Protein AF-A0A356ZAA7-F1 (afdb_monomer_lite)

Structure (mmCIF, N/CA/C/O backbone):
data_AF-A0A356ZAA7-F1
#
_entry.id   AF-A0A356ZAA7-F1
#
loop_
_atom_site.group_PDB
_atom_site.id
_atom_site.type_symbol
_atom_site.label_atom_id
_atom_site.label_alt_id
_atom_site.label_comp_id
_atom_site.label_asym_id
_atom_site.label_entity_id
_atom_site.label_seq_id
_atom_site.pdbx_PDB_ins_code
_atom_site.Cartn_x
_atom_site.Cartn_y
_atom_site.Cartn_z
_atom_site.occupancy
_atom_site.B_iso_or_equiv
_atom_site.auth_seq_id
_atom_site.auth_comp_id
_atom_site.auth_asym_id
_atom_site.auth_atom_id
_atom_site.pdbx_PDB_model_num
ATOM 1 N N . MET A 1 1 ? -6.950 16.863 3.615 1.00 56.06 1 MET A N 1
ATOM 2 C CA . MET A 1 1 ? -6.610 15.890 4.676 1.00 56.06 1 MET A CA 1
ATOM 3 C C . MET A 1 1 ? -6.304 16.684 5.927 1.00 56.06 1 MET A C 1
ATOM 5 O O . MET A 1 1 ? -5.538 17.632 5.825 1.00 56.06 1 MET A O 1
ATOM 9 N N . ASN A 1 2 ? -6.941 16.369 7.054 1.00 81.38 2 ASN A N 1
ATOM 10 C CA . ASN A 1 2 ? -6.591 17.005 8.323 1.00 81.38 2 ASN A CA 1
ATOM 11 C C . ASN A 1 2 ? -5.404 16.244 8.924 1.00 81.38 2 ASN A C 1
ATOM 13 O O . ASN A 1 2 ? -5.435 15.012 8.942 1.00 81.38 2 ASN A O 1
ATOM 17 N N . PHE A 1 3 ? -4.367 16.945 9.381 1.00 89.88 3 PHE A N 1
ATOM 18 C CA . PHE A 1 3 ? -3.288 16.300 10.127 1.00 89.88 3 PHE A CA 1
ATOM 19 C C . PHE A 1 3 ? -3.829 15.904 11.500 1.00 89.88 3 PHE A C 1
ATOM 21 O O . PHE A 1 3 ? -4.296 16.754 12.252 1.00 89.88 3 PHE A O 1
ATOM 28 N N . GLN A 1 4 ? -3.821 14.606 11.783 1.00 93.25 4 GLN A N 1
ATOM 29 C CA . GLN A 1 4 ? -4.321 14.047 13.033 1.00 93.25 4 GLN A CA 1
ATOM 30 C C . GLN A 1 4 ? -3.178 13.922 14.041 1.00 93.25 4 GLN A C 1
ATOM 32 O O . GLN A 1 4 ? -2.054 13.564 13.681 1.00 93.25 4 GLN A O 1
ATOM 37 N N . SER A 1 5 ? -3.470 14.183 15.311 1.00 96.62 5 SER A N 1
ATOM 38 C CA . SER A 1 5 ? -2.586 13.815 16.413 1.00 96.62 5 SER A CA 1
ATOM 39 C C . SER A 1 5 ? -2.435 12.287 16.501 1.00 96.62 5 SER A C 1
ATOM 41 O O . SER A 1 5 ? -3.305 11.546 16.033 1.00 96.62 5 SER A O 1
ATOM 43 N N . PRO A 1 6 ? -1.372 11.769 17.145 1.00 96.50 6 PRO A N 1
ATOM 44 C CA . PRO A 1 6 ? -1.195 10.325 17.316 1.00 96.50 6 PRO A CA 1
ATOM 45 C C . PRO A 1 6 ? -2.399 9.619 17.961 1.00 96.50 6 PRO A C 1
ATOM 47 O O . PRO A 1 6 ? -2.742 8.503 17.572 1.00 96.50 6 PRO A O 1
ATOM 50 N N . ALA A 1 7 ? -3.074 10.278 18.910 1.00 97.31 7 ALA A N 1
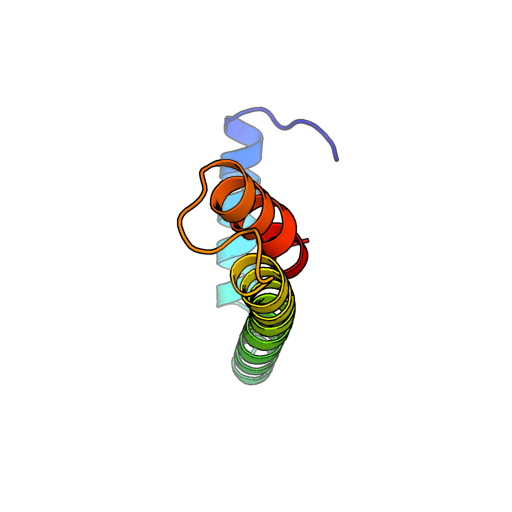ATOM 51 C CA . ALA A 1 7 ? -4.271 9.742 19.554 1.00 97.31 7 ALA A CA 1
ATOM 52 C C . ALA A 1 7 ? -5.453 9.635 18.576 1.00 97.31 7 ALA A C 1
ATOM 54 O O . ALA A 1 7 ? -6.145 8.618 18.546 1.00 97.31 7 ALA A O 1
ATOM 55 N N . GLU A 1 8 ? -5.659 10.650 17.736 1.00 96.50 8 GLU A N 1
ATOM 56 C CA . GLU A 1 8 ? -6.709 10.639 16.712 1.00 96.50 8 GLU A CA 1
ATOM 57 C C . GLU A 1 8 ? -6.447 9.574 15.639 1.00 96.50 8 GLU A C 1
ATOM 59 O O . GLU A 1 8 ? -7.379 8.865 15.257 1.00 96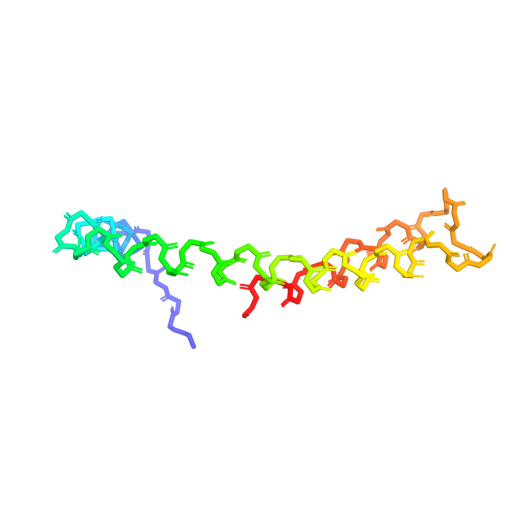.50 8 GLU A O 1
ATOM 64 N N . ILE A 1 9 ? -5.185 9.383 15.225 1.00 96.00 9 ILE A N 1
ATOM 65 C CA . ILE A 1 9 ? -4.800 8.318 14.283 1.00 96.00 9 ILE A CA 1
ATOM 66 C C . ILE A 1 9 ? -5.140 6.944 14.864 1.00 96.00 9 ILE A C 1
ATOM 68 O O . ILE A 1 9 ? -5.734 6.116 14.172 1.00 96.00 9 ILE A O 1
ATOM 72 N N . ALA A 1 10 ? -4.799 6.695 16.132 1.00 97.12 10 ALA A N 1
ATOM 73 C CA . ALA A 1 10 ? -5.096 5.421 16.784 1.00 97.12 10 ALA A CA 1
ATOM 74 C C . ALA A 1 10 ? -6.605 5.125 16.779 1.00 97.12 10 ALA A C 1
ATOM 76 O O . ALA A 1 10 ? -7.027 4.028 16.406 1.00 97.12 10 ALA A O 1
ATOM 77 N N . VAL A 1 11 ? -7.428 6.125 17.110 1.00 97.25 11 VAL A N 1
ATOM 78 C CA . VAL A 1 11 ? -8.892 6.009 17.062 1.00 97.25 11 VAL A CA 1
ATOM 79 C C . VAL A 1 11 ? -9.381 5.747 15.633 1.00 97.25 11 VAL A C 1
ATOM 81 O O . VAL A 1 11 ? -10.203 4.852 15.420 1.00 97.25 11 VAL A O 1
ATOM 84 N N . ALA A 1 12 ? -8.861 6.472 14.640 1.00 96.44 12 ALA A N 1
ATOM 85 C CA . ALA A 1 12 ? -9.243 6.306 13.240 1.00 96.44 12 ALA A CA 1
ATOM 86 C C . ALA A 1 12 ? -8.915 4.899 12.708 1.00 96.44 12 ALA A C 1
ATOM 88 O O . ALA A 1 12 ? -9.760 4.270 12.067 1.00 96.44 12 ALA A O 1
ATOM 89 N N . VAL A 1 13 ? -7.724 4.374 13.013 1.00 96.44 13 VAL A N 1
ATOM 90 C CA . VAL A 1 13 ? -7.292 3.031 12.597 1.00 96.44 13 VAL A CA 1
ATOM 91 C C . VAL A 1 13 ? -8.147 1.944 13.255 1.00 96.44 13 VAL A C 1
ATOM 93 O O . VAL A 1 13 ? -8.612 1.037 12.561 1.00 96.44 13 VAL A O 1
ATOM 96 N N . CYS A 1 14 ? -8.428 2.051 14.559 1.00 97.88 14 CYS A N 1
ATOM 97 C CA . CYS A 1 14 ? -9.309 1.113 15.264 1.00 97.88 14 CYS A CA 1
ATOM 98 C C . CYS A 1 14 ? -10.724 1.097 14.667 1.00 97.88 14 CYS A C 1
ATOM 100 O O . CYS A 1 14 ? -11.278 0.028 14.401 1.00 97.88 14 CYS A O 1
ATOM 102 N N . ASN A 1 15 ? -11.289 2.274 14.385 1.00 97.69 15 ASN A N 1
ATOM 103 C CA . ASN A 1 15 ? -12.611 2.393 13.769 1.00 97.69 15 ASN A CA 1
ATOM 104 C C . ASN A 1 15 ? -12.640 1.820 12.345 1.00 97.69 15 ASN A C 1
ATOM 106 O O . ASN A 1 15 ? -13.598 1.135 11.975 1.00 97.69 15 ASN A O 1
ATOM 110 N N . ALA A 1 16 ? -11.583 2.037 11.555 1.00 96.31 16 ALA A N 1
ATOM 111 C CA . ALA A 1 16 ? -11.453 1.438 10.229 1.00 96.31 16 ALA A CA 1
ATOM 112 C C . ALA A 1 16 ? -11.395 -0.098 10.302 1.00 96.31 16 ALA A C 1
ATOM 114 O O . ALA A 1 16 ? -12.040 -0.776 9.500 1.00 96.31 16 ALA A O 1
ATOM 115 N N . GLY A 1 17 ? -10.671 -0.652 11.280 1.00 96.25 17 GLY A N 1
ATOM 116 C CA . GLY A 1 17 ? -10.617 -2.091 11.543 1.00 96.25 17 GLY A CA 1
ATOM 117 C C . GLY A 1 17 ? -11.988 -2.668 11.899 1.00 96.25 17 GLY A C 1
ATOM 118 O O . GLY A 1 17 ? -12.458 -3.585 11.227 1.00 96.25 17 GLY A O 1
ATOM 119 N N . LYS A 1 18 ? -12.672 -2.069 12.881 1.00 97.88 18 LYS A N 1
ATOM 120 C CA . LYS A 1 18 ? -14.032 -2.458 13.287 1.00 97.88 18 LYS A CA 1
ATOM 121 C C . LYS A 1 18 ? -15.013 -2.442 12.107 1.00 97.88 18 LYS A C 1
ATOM 123 O O . LYS A 1 18 ? -15.725 -3.416 11.872 1.00 97.88 18 LYS A O 1
ATOM 128 N N . THR A 1 19 ? -14.977 -1.383 11.299 1.00 97.06 19 THR A N 1
ATOM 129 C CA . THR A 1 19 ? -15.833 -1.254 10.107 1.00 97.06 19 THR A CA 1
ATOM 130 C C . THR A 1 19 ? -15.604 -2.395 9.110 1.00 97.06 19 THR A C 1
ATOM 132 O O . THR A 1 19 ? -16.556 -2.899 8.519 1.00 97.06 19 THR A O 1
ATOM 135 N N . LYS A 1 20 ? -14.352 -2.840 8.920 1.00 95.69 20 LYS A N 1
ATOM 136 C CA . LYS A 1 20 ? -14.045 -3.985 8.047 1.00 95.69 20 LYS A CA 1
ATOM 137 C C . LYS A 1 20 ? -14.589 -5.300 8.609 1.00 95.69 20 LYS A C 1
ATOM 139 O O . LYS A 1 20 ? -15.047 -6.121 7.823 1.00 95.69 20 LYS A O 1
ATOM 144 N N . THR A 1 21 ? -14.570 -5.489 9.932 1.00 96.00 21 THR A N 1
ATOM 145 C CA . THR A 1 21 ? -15.093 -6.712 10.575 1.00 96.00 21 THR A CA 1
ATOM 146 C C . THR A 1 21 ? -16.616 -6.803 10.562 1.00 96.00 21 THR A C 1
ATOM 148 O O . THR A 1 21 ? -17.160 -7.900 10.538 1.00 96.00 21 THR A O 1
ATOM 151 N N . GLU A 1 22 ? -17.307 -5.663 10.546 1.00 96.62 22 GLU A N 1
ATOM 152 C CA . GLU A 1 22 ? -18.775 -5.590 10.499 1.00 96.62 22 GLU A CA 1
ATOM 153 C C . GLU A 1 22 ? -19.320 -5.612 9.056 1.00 96.62 22 GLU A C 1
ATOM 155 O O . GLU A 1 22 ? -20.529 -5.688 8.834 1.00 96.62 22 GLU A O 1
ATOM 160 N N . MET A 1 23 ? -18.442 -5.544 8.050 1.00 95.94 23 MET A N 1
ATOM 161 C CA . MET A 1 23 ? -18.826 -5.536 6.642 1.00 95.94 23 MET A CA 1
ATOM 162 C C . MET A 1 23 ? -19.215 -6.935 6.151 1.00 95.94 23 MET A C 1
ATOM 164 O O . MET A 1 23 ? -18.554 -7.926 6.452 1.00 95.94 23 MET A O 1
ATOM 168 N N . ALA A 1 24 ? -20.246 -7.014 5.304 1.00 97.38 24 ALA A N 1
ATOM 169 C CA . ALA A 1 24 ? -20.613 -8.261 4.638 1.00 97.38 24 ALA A CA 1
ATOM 170 C C . ALA A 1 24 ? -19.432 -8.838 3.834 1.00 97.38 24 ALA A C 1
ATOM 172 O O . ALA A 1 24 ? -18.818 -8.132 3.027 1.00 97.38 24 ALA A O 1
ATOM 173 N N . LEU A 1 25 ? -19.163 -10.139 4.000 1.00 96.19 25 LEU A N 1
ATOM 174 C CA . LEU A 1 25 ? -17.996 -10.812 3.419 1.00 96.19 25 LEU A CA 1
ATOM 175 C C . LEU A 1 25 ? -17.898 -10.642 1.896 1.00 96.19 25 LEU A C 1
ATOM 177 O O . LEU A 1 25 ? -16.817 -10.382 1.379 1.00 96.19 25 LEU A O 1
ATOM 181 N N . GLY A 1 26 ? -19.023 -10.721 1.176 1.00 97.25 26 GLY A N 1
ATOM 182 C CA . GLY A 1 26 ? -19.043 -10.532 -0.279 1.00 97.25 26 GLY A CA 1
ATOM 183 C C . GLY A 1 26 ? -18.580 -9.136 -0.711 1.00 97.25 26 GLY A C 1
ATOM 184 O O . GLY A 1 26 ? -17.823 -9.002 -1.671 1.00 97.25 26 GLY A O 1
ATOM 185 N N . LYS A 1 27 ? -18.962 -8.095 0.041 1.00 96.94 27 LYS A N 1
ATOM 186 C CA . LYS A 1 27 ? -18.492 -6.724 -0.200 1.00 96.94 27 LYS A CA 1
ATOM 187 C C . LYS A 1 27 ? -17.006 -6.594 0.128 1.00 96.94 27 LYS A C 1
ATOM 189 O O . LYS A 1 27 ? -16.272 -6.004 -0.658 1.00 96.94 27 LYS A O 1
ATOM 194 N N . LEU A 1 28 ? -16.557 -7.160 1.250 1.00 97.00 28 LEU A N 1
ATOM 195 C CA . LEU A 1 28 ? -15.147 -7.135 1.645 1.00 97.00 28 LEU A CA 1
ATOM 196 C C . LEU A 1 28 ? -14.257 -7.828 0.600 1.00 97.00 28 LEU A C 1
ATOM 198 O O . LEU A 1 28 ? -13.216 -7.292 0.228 1.00 97.00 28 LEU A O 1
ATOM 202 N N . PHE A 1 29 ? -14.697 -8.975 0.082 1.00 97.56 29 PHE A N 1
ATOM 203 C CA . PHE A 1 29 ? -14.005 -9.719 -0.967 1.00 97.56 29 PHE A CA 1
ATOM 204 C C . PHE A 1 29 ? -13.907 -8.921 -2.272 1.00 97.56 29 PHE A C 1
ATOM 206 O O . PHE A 1 29 ? -12.818 -8.781 -2.825 1.00 97.56 29 PHE A O 1
ATOM 213 N N . LEU A 1 30 ? -15.017 -8.329 -2.729 1.00 98.00 30 LEU A N 1
ATOM 214 C CA . LEU A 1 30 ? -15.023 -7.490 -3.929 1.00 98.00 30 LEU A CA 1
ATOM 215 C C . LEU A 1 30 ? -14.101 -6.272 -3.777 1.00 98.00 30 LEU A C 1
ATOM 217 O O . LEU A 1 30 ? -13.326 -5.976 -4.682 1.00 98.00 30 LEU A O 1
ATOM 221 N N . LEU A 1 31 ? -14.140 -5.591 -2.627 1.00 97.19 31 LEU A N 1
ATOM 222 C CA . LEU A 1 31 ? -13.229 -4.479 -2.341 1.00 97.19 31 LEU A CA 1
ATOM 223 C C . LEU A 1 31 ? -11.763 -4.933 -2.311 1.00 97.19 31 LEU A C 1
ATOM 225 O O . LEU A 1 31 ? -10.899 -4.195 -2.774 1.00 97.19 31 LEU A O 1
ATOM 229 N N . GLY A 1 32 ? -11.480 -6.145 -1.826 1.00 96.69 32 GLY A N 1
ATOM 230 C CA . GLY A 1 32 ? -10.148 -6.750 -1.886 1.00 96.69 32 GLY A CA 1
ATOM 231 C C . GLY A 1 32 ? -9.661 -6.982 -3.320 1.00 96.69 32 GLY A C 1
ATOM 232 O O . GLY A 1 32 ? -8.523 -6.645 -3.639 1.00 96.69 32 GLY A O 1
ATOM 233 N N . ILE A 1 33 ? -10.530 -7.485 -4.206 1.00 98.25 33 ILE A N 1
ATOM 234 C CA . ILE A 1 33 ? -10.215 -7.633 -5.637 1.00 98.25 33 ILE A CA 1
ATOM 235 C C . ILE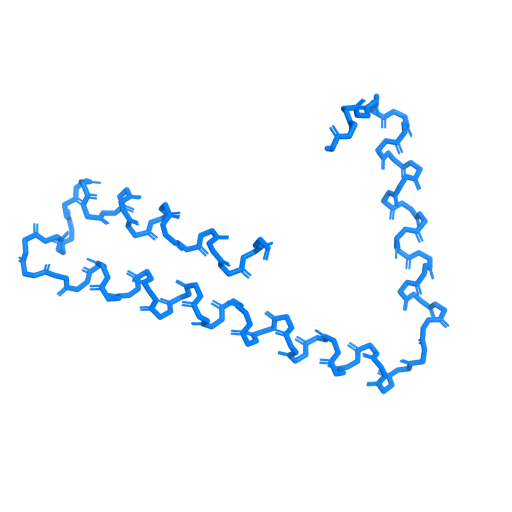 A 1 33 ? -9.928 -6.269 -6.262 1.00 98.25 33 ILE A C 1
ATOM 237 O O . ILE A 1 33 ? -8.904 -6.102 -6.920 1.00 98.25 33 ILE A O 1
ATOM 241 N N . LEU A 1 34 ? -10.807 -5.287 -6.045 1.00 97.50 34 LEU A N 1
ATOM 242 C CA . LEU A 1 34 ? -10.640 -3.947 -6.609 1.00 97.50 34 LEU A CA 1
ATOM 243 C C . LEU A 1 34 ? -9.355 -3.277 -6.108 1.00 97.50 34 LEU A C 1
ATOM 245 O O . LEU A 1 34 ? -8.641 -2.678 -6.908 1.00 97.50 34 LEU A O 1
ATOM 249 N N . ALA A 1 35 ? -9.007 -3.443 -4.829 1.00 97.06 35 ALA A N 1
ATOM 250 C CA . ALA A 1 35 ? -7.721 -2.994 -4.301 1.00 97.06 35 ALA A CA 1
ATOM 251 C C . ALA A 1 35 ? -6.546 -3.635 -5.062 1.00 97.06 35 ALA A C 1
ATOM 253 O O . ALA A 1 35 ? -5.620 -2.935 -5.463 1.00 97.06 35 ALA A O 1
ATOM 254 N N . GLY A 1 36 ? -6.607 -4.941 -5.341 1.00 97.62 36 GLY A N 1
ATOM 255 C CA . GLY A 1 36 ? -5.609 -5.626 -6.168 1.00 97.62 36 GLY A CA 1
ATOM 256 C C . GLY A 1 36 ? -5.516 -5.080 -7.599 1.00 97.62 36 GLY A C 1
ATOM 257 O O . GLY A 1 36 ? -4.414 -4.933 -8.123 1.00 97.62 36 GLY A O 1
ATOM 258 N N . VAL A 1 37 ? -6.646 -4.725 -8.218 1.00 97.88 37 VAL A N 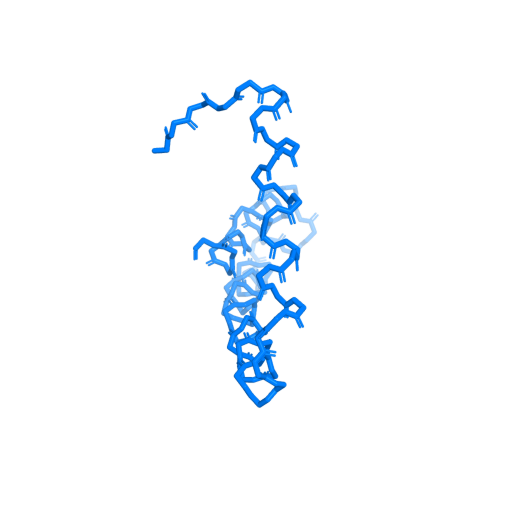1
ATOM 259 C CA . VAL A 1 37 ? -6.678 -4.118 -9.562 1.00 97.88 37 VAL A CA 1
ATOM 260 C C . VAL A 1 37 ? -5.957 -2.766 -9.577 1.00 97.88 37 VAL A C 1
ATOM 262 O O . VAL A 1 37 ? -5.126 -2.536 -10.456 1.00 97.88 37 VAL A O 1
ATOM 265 N N . PHE A 1 38 ? -6.204 -1.897 -8.591 1.00 96.88 38 PHE A N 1
ATOM 266 C CA . PHE A 1 38 ? -5.510 -0.607 -8.489 1.00 96.88 38 PHE A CA 1
ATOM 267 C C . PHE A 1 38 ? -3.998 -0.772 -8.284 1.00 96.88 38 PHE A C 1
ATOM 269 O O . PHE A 1 38 ? -3.210 -0.130 -8.982 1.00 96.88 38 PHE A O 1
ATOM 276 N N . ILE A 1 39 ? -3.578 -1.713 -7.430 1.00 98.00 39 ILE A N 1
ATOM 277 C CA . ILE A 1 39 ? -2.158 -2.069 -7.279 1.00 98.00 39 ILE A CA 1
ATOM 278 C C . ILE A 1 39 ? -1.573 -2.581 -8.603 1.00 98.00 39 ILE A C 1
ATOM 280 O O . ILE A 1 39 ? -0.456 -2.212 -8.965 1.00 98.00 39 ILE A O 1
ATOM 284 N N . GLY A 1 40 ? -2.331 -3.377 -9.360 1.00 97.38 40 GLY A N 1
ATOM 285 C CA . GLY A 1 40 ? -1.941 -3.859 -10.685 1.00 97.38 40 GLY A CA 1
ATOM 286 C C . GLY A 1 40 ? -1.676 -2.732 -11.689 1.00 97.38 40 GLY A C 1
ATOM 287 O O . GLY A 1 40 ? -0.710 -2.813 -12.448 1.00 97.38 40 GLY A O 1
ATOM 288 N N . PHE A 1 41 ? -2.465 -1.653 -11.667 1.00 96.00 41 PHE A N 1
ATOM 289 C CA . PHE A 1 41 ? -2.212 -0.476 -12.507 1.00 96.00 41 PHE A CA 1
ATOM 290 C C . PHE A 1 41 ? -0.921 0.255 -12.120 1.00 96.00 41 PHE A C 1
ATOM 292 O O . PHE A 1 41 ? -0.117 0.569 -13.001 1.00 96.00 41 PHE A O 1
ATOM 299 N N . GLY A 1 42 ? -0.679 0.466 -10.822 1.00 96.25 42 GLY A N 1
ATOM 300 C CA . GLY A 1 42 ? 0.581 1.041 -10.336 1.00 96.25 42 GLY A CA 1
ATOM 301 C C . GLY A 1 42 ? 1.794 0.181 -10.712 1.00 96.25 42 GLY A C 1
ATOM 302 O O . GLY A 1 42 ? 2.803 0.697 -11.192 1.00 96.25 42 GLY A O 1
ATOM 303 N N . ALA A 1 43 ? 1.671 -1.142 -10.576 1.00 96.38 43 ALA A N 1
ATOM 304 C CA . ALA A 1 43 ? 2.703 -2.096 -10.969 1.00 96.38 43 ALA A CA 1
ATOM 305 C C . ALA A 1 43 ? 2.973 -2.078 -12.481 1.00 96.38 43 ALA A C 1
ATOM 307 O O . ALA A 1 43 ? 4.132 -2.065 -12.886 1.00 96.38 43 ALA A O 1
ATOM 308 N N . ASN A 1 44 ? 1.934 -2.023 -13.321 1.00 95.88 44 ASN A N 1
ATOM 309 C CA . ASN A 1 44 ? 2.093 -1.949 -14.775 1.00 95.88 44 ASN A CA 1
ATOM 310 C C . ASN A 1 44 ? 2.897 -0.709 -15.196 1.00 95.88 44 ASN A C 1
ATOM 312 O O . ASN A 1 44 ? 3.845 -0.823 -15.979 1.00 95.88 44 ASN A O 1
ATOM 316 N N . LEU A 1 45 ? 2.563 0.456 -14.632 1.00 94.19 45 LEU A N 1
ATOM 317 C CA . LEU A 1 45 ? 3.283 1.698 -14.896 1.00 94.19 45 LEU A CA 1
ATOM 318 C C . LEU A 1 45 ? 4.730 1.627 -14.394 1.00 94.19 45 LEU A C 1
ATOM 320 O O . LEU A 1 45 ? 5.650 1.971 -15.136 1.00 94.19 45 LEU A O 1
ATOM 324 N N . ALA A 1 46 ? 4.944 1.124 -13.175 1.00 94.56 46 ALA A N 1
ATOM 325 C CA . ALA A 1 46 ? 6.278 0.927 -12.617 1.00 94.56 46 ALA A CA 1
ATOM 326 C C . ALA A 1 46 ? 7.130 0.024 -13.515 1.00 94.56 46 ALA A C 1
ATOM 328 O O . ALA A 1 46 ? 8.222 0.422 -13.912 1.00 94.56 46 ALA A O 1
ATOM 329 N N . THR A 1 47 ? 6.616 -1.135 -13.936 1.00 93.38 47 THR A N 1
ATOM 330 C CA . THR A 1 47 ? 7.315 -2.028 -14.870 1.00 93.38 47 THR A CA 1
ATOM 331 C C . THR A 1 47 ? 7.621 -1.334 -16.192 1.00 93.38 47 THR A C 1
ATOM 333 O O . THR A 1 47 ? 8.739 -1.447 -16.686 1.00 93.38 47 THR A O 1
ATOM 336 N N . LYS A 1 48 ? 6.684 -0.559 -16.754 1.00 92.56 48 LYS A N 1
ATOM 337 C CA . LYS A 1 48 ? 6.921 0.149 -18.018 1.00 92.56 48 LYS A CA 1
ATOM 338 C C . LYS A 1 48 ? 8.067 1.159 -17.915 1.00 92.56 48 LYS A C 1
ATOM 340 O O . LYS A 1 48 ? 8.877 1.243 -18.835 1.00 92.56 48 LYS A O 1
ATOM 345 N N . ILE A 1 49 ? 8.145 1.886 -16.802 1.00 90.88 49 ILE A N 1
ATOM 346 C CA . ILE A 1 49 ? 9.239 2.815 -16.497 1.00 90.88 49 ILE A CA 1
ATOM 347 C C . ILE A 1 49 ? 10.543 2.058 -16.226 1.00 90.88 49 ILE A C 1
ATOM 349 O O . ILE A 1 49 ? 11.581 2.420 -16.767 1.00 90.88 49 ILE A O 1
ATOM 353 N N . GLY A 1 50 ? 10.506 0.973 -15.454 1.00 89.38 50 GLY A N 1
ATOM 354 C CA . GLY A 1 50 ? 11.690 0.165 -15.149 1.00 89.38 50 GLY A CA 1
ATOM 355 C C . GLY A 1 50 ? 12.301 -0.534 -16.369 1.00 89.38 50 GLY A C 1
ATOM 356 O O . GLY A 1 50 ? 13.491 -0.840 -16.361 1.00 89.38 50 GLY A O 1
ATOM 357 N N . SER A 1 51 ? 11.508 -0.766 -17.417 1.00 88.38 51 SER A N 1
ATOM 358 C CA . SER A 1 51 ? 11.935 -1.412 -18.663 1.00 88.38 51 SER A CA 1
ATOM 359 C C . SER A 1 51 ? 12.303 -0.443 -19.797 1.00 88.38 51 SER A C 1
ATOM 361 O O . SER A 1 51 ? 12.496 -0.909 -20.915 1.00 88.38 51 SER A O 1
ATOM 363 N N . MET A 1 52 ? 12.374 0.878 -19.579 1.00 85.94 52 MET A N 1
ATOM 364 C CA . MET A 1 52 ? 12.828 1.799 -20.641 1.00 85.94 52 MET A CA 1
ATOM 365 C C . MET A 1 52 ? 14.319 1.583 -20.938 1.00 85.94 52 MET A C 1
ATOM 367 O O . MET A 1 52 ? 15.084 1.456 -20.000 1.00 85.94 52 MET A O 1
ATOM 371 N N . ASP A 1 53 ? 14.776 1.610 -22.190 1.00 78.06 53 ASP A N 1
ATOM 372 C CA . ASP A 1 53 ? 16.153 1.201 -22.552 1.00 78.06 53 ASP A CA 1
ATOM 373 C C . ASP A 1 53 ? 17.286 1.911 -21.776 1.00 78.06 53 ASP A C 1
ATOM 375 O O . ASP A 1 53 ? 18.353 1.339 -21.563 1.00 78.06 53 ASP A O 1
ATOM 379 N N . ALA A 1 54 ? 17.055 3.140 -21.302 1.00 72.56 54 ALA A N 1
ATOM 380 C CA . ALA A 1 54 ? 18.020 3.923 -20.523 1.00 72.56 54 ALA A CA 1
ATOM 381 C C . ALA A 1 54 ? 17.961 3.704 -18.989 1.00 72.56 54 ALA A C 1
ATOM 383 O O . ALA A 1 54 ? 18.736 4.319 -18.254 1.00 72.56 54 ALA A O 1
ATOM 384 N N . ALA A 1 55 ? 17.038 2.883 -18.473 1.00 63.75 55 ALA A N 1
ATOM 385 C CA . ALA A 1 55 ? 16.740 2.770 -17.038 1.00 63.75 55 ALA A CA 1
ATOM 386 C C . ALA A 1 55 ? 17.132 1.469 -16.313 1.00 63.75 55 ALA A C 1
ATOM 388 O O . ALA A 1 55 ? 17.358 1.573 -15.103 1.00 63.75 55 ALA A O 1
ATOM 389 N N . PRO A 1 56 ? 17.194 0.268 -16.929 1.00 74.00 56 PRO A N 1
ATOM 390 C CA . PRO A 1 56 ? 17.426 -0.967 -16.199 1.00 74.00 56 PRO A CA 1
ATOM 391 C C . PRO A 1 56 ? 18.685 -0.891 -15.339 1.00 74.00 56 PRO A C 1
ATOM 393 O O . PRO A 1 56 ? 19.791 -0.705 -15.838 1.00 74.00 56 PRO A O 1
ATOM 396 N N . GLY A 1 57 ? 18.506 -1.014 -14.024 1.00 76.06 57 GLY A N 1
ATOM 397 C CA . GLY A 1 57 ? 19.606 -1.006 -13.057 1.00 76.06 57 GLY A CA 1
ATOM 398 C C . GLY A 1 57 ? 20.227 0.363 -12.763 1.00 76.06 57 GLY A C 1
ATOM 399 O O . GLY A 1 57 ? 21.149 0.426 -11.953 1.00 76.06 57 GLY A O 1
ATOM 400 N N . THR A 1 58 ? 19.738 1.461 -13.351 1.00 87.75 58 THR A N 1
ATOM 401 C CA . THR A 1 58 ? 20.221 2.808 -13.011 1.00 87.75 58 THR A CA 1
ATOM 402 C C . THR A 1 58 ? 19.506 3.352 -11.774 1.00 87.75 58 THR A C 1
ATOM 404 O O . THR A 1 58 ? 18.327 3.075 -11.541 1.00 87.75 58 THR A O 1
ATOM 407 N N . ALA A 1 59 ? 20.200 4.177 -10.983 1.00 88.06 59 ALA A N 1
ATOM 408 C CA . ALA A 1 59 ? 19.609 4.819 -9.806 1.00 88.06 59 ALA A CA 1
ATOM 409 C C . ALA A 1 59 ? 18.386 5.685 -10.170 1.00 88.06 59 ALA A C 1
ATOM 411 O O . ALA A 1 59 ? 17.376 5.662 -9.469 1.00 88.06 59 ALA A O 1
ATOM 412 N N . GLY A 1 60 ? 18.446 6.398 -11.303 1.00 88.00 60 GLY A N 1
ATOM 413 C CA . GLY A 1 60 ? 17.319 7.180 -11.821 1.00 88.00 60 GLY A CA 1
ATOM 414 C C . GLY A 1 60 ? 16.137 6.304 -12.247 1.00 88.00 60 GLY A C 1
ATOM 415 O O . GLY A 1 60 ? 14.996 6.613 -11.912 1.00 88.00 60 GLY A O 1
ATOM 416 N N . GLY A 1 61 ? 16.402 5.176 -12.914 1.00 89.50 61 GLY A N 1
ATOM 417 C CA . GLY A 1 61 ? 15.377 4.207 -13.302 1.00 89.50 61 GLY A CA 1
ATOM 418 C C . GLY A 1 61 ? 14.649 3.593 -12.106 1.00 89.50 61 GLY A C 1
ATOM 419 O O . GLY A 1 61 ? 13.422 3.534 -12.094 1.00 89.50 61 GLY A O 1
ATOM 420 N N . GLN A 1 62 ? 15.390 3.198 -11.067 1.00 90.12 62 GLN A N 1
ATOM 421 C CA . GLN A 1 62 ? 14.820 2.654 -9.828 1.00 90.12 62 GLN A CA 1
ATOM 422 C C . GLN A 1 62 ? 14.025 3.700 -9.039 1.00 90.12 62 GLN A C 1
ATOM 424 O O . GLN A 1 62 ? 12.949 3.396 -8.523 1.00 90.12 62 GLN A O 1
ATOM 429 N N . PHE A 1 63 ? 14.522 4.939 -8.976 1.00 91.94 63 PHE A N 1
ATOM 430 C CA . PHE A 1 63 ? 13.799 6.042 -8.349 1.00 91.94 63 PHE A CA 1
ATOM 431 C C . PHE A 1 63 ? 12.454 6.289 -9.043 1.00 91.94 63 PHE A C 1
ATOM 433 O O . PHE A 1 63 ? 11.417 6.345 -8.383 1.00 91.94 63 PHE A O 1
ATOM 440 N N . LEU A 1 64 ? 12.454 6.370 -10.378 1.00 92.62 64 LEU A N 1
ATOM 441 C CA . LEU A 1 64 ? 11.234 6.583 -11.154 1.00 92.62 64 LEU A CA 1
ATOM 442 C C . LEU A 1 64 ? 10.277 5.389 -11.070 1.00 92.62 64 LEU A C 1
ATOM 444 O O . LEU A 1 64 ? 9.076 5.605 -10.935 1.00 92.62 64 LEU A O 1
ATOM 448 N N . PHE A 1 65 ? 10.789 4.154 -11.082 1.00 92.88 65 PHE A N 1
ATOM 449 C CA . PHE A 1 65 ? 9.995 2.942 -10.848 1.00 92.88 65 PHE A CA 1
ATOM 450 C C . PHE A 1 65 ? 9.212 3.037 -9.530 1.00 92.88 65 PHE A C 1
ATOM 452 O O . PHE A 1 65 ? 7.997 2.840 -9.509 1.00 92.88 65 PHE A O 1
ATOM 459 N N . GLY A 1 66 ? 9.897 3.380 -8.433 1.00 92.06 66 GLY A N 1
ATOM 460 C CA . GLY A 1 66 ? 9.271 3.511 -7.117 1.00 92.06 66 GLY A CA 1
ATOM 461 C C . GLY A 1 66 ? 8.294 4.685 -7.038 1.00 92.06 66 GLY A C 1
ATOM 462 O O . GLY A 1 66 ? 7.213 4.548 -6.465 1.00 92.06 66 GLY A O 1
ATOM 463 N N . ALA A 1 67 ? 8.636 5.820 -7.655 1.00 93.62 67 ALA A N 1
ATOM 464 C CA . ALA A 1 67 ? 7.796 7.015 -7.655 1.00 93.62 67 ALA A CA 1
ATOM 465 C C . ALA A 1 67 ? 6.422 6.753 -8.291 1.00 93.62 67 ALA A C 1
ATOM 467 O O . ALA A 1 67 ? 5.393 7.118 -7.718 1.00 93.62 67 ALA A O 1
ATOM 468 N N . VAL A 1 68 ? 6.388 6.079 -9.446 1.00 94.56 68 VAL A N 1
ATOM 469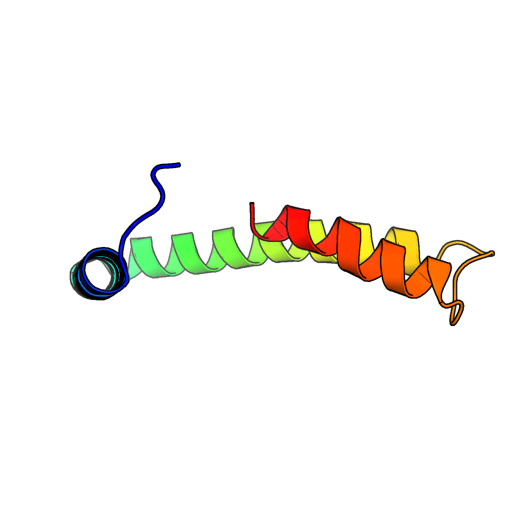 C CA . VAL A 1 68 ? 5.138 5.852 -10.190 1.00 94.56 68 VAL A CA 1
ATOM 470 C C . VAL A 1 68 ? 4.290 4.703 -9.640 1.00 94.56 68 VAL A C 1
ATOM 472 O O . VAL A 1 68 ? 3.084 4.681 -9.873 1.00 94.56 68 VAL A O 1
ATOM 475 N N . PHE A 1 69 ? 4.876 3.779 -8.869 1.00 95.44 69 PHE A N 1
ATOM 476 C CA . PHE A 1 69 ? 4.124 2.698 -8.221 1.00 95.44 69 PHE A CA 1
ATOM 477 C C . PHE A 1 69 ? 3.036 3.233 -7.274 1.00 95.44 69 PHE A C 1
ATOM 479 O O . PHE A 1 69 ? 1.954 2.652 -7.178 1.00 95.44 69 PHE A O 1
ATOM 486 N N . SER A 1 70 ? 3.296 4.371 -6.617 1.00 94.00 70 SER A N 1
ATOM 487 C CA . SER A 1 70 ? 2.382 5.005 -5.655 1.00 94.00 70 SER A CA 1
ATOM 488 C C . SER A 1 70 ? 0.991 5.326 -6.218 1.00 94.00 70 SER A C 1
ATOM 490 O O . SER A 1 70 ? 0.029 5.376 -5.456 1.00 94.00 70 SER A O 1
ATOM 492 N N . VAL A 1 71 ? 0.847 5.453 -7.542 1.00 93.50 71 VAL A N 1
ATOM 493 C CA . VAL A 1 71 ? -0.447 5.656 -8.216 1.00 93.50 71 VAL A CA 1
ATOM 494 C C . VAL A 1 71 ? -1.429 4.513 -7.942 1.00 93.50 71 VAL A C 1
ATOM 496 O O . VAL A 1 71 ? -2.630 4.747 -7.913 1.00 93.50 71 VAL A O 1
ATOM 499 N N . GLY A 1 72 ? -0.944 3.295 -7.675 1.00 94.31 72 GLY A N 1
ATOM 500 C CA . GLY A 1 72 ? -1.806 2.170 -7.298 1.00 94.31 72 GLY A CA 1
ATOM 501 C C . GLY A 1 72 ? -2.368 2.231 -5.870 1.00 94.31 72 GLY A C 1
ATOM 502 O O . GLY A 1 72 ? -3.200 1.396 -5.523 1.00 94.31 72 GLY A O 1
ATOM 503 N N . LEU A 1 73 ? -1.904 3.175 -5.038 1.00 93.38 73 LEU A N 1
ATOM 504 C CA . LEU A 1 73 ? -2.298 3.341 -3.630 1.00 93.38 73 LEU A CA 1
ATOM 505 C C . LEU A 1 73 ? -3.185 4.570 -3.370 1.00 93.38 73 LEU A C 1
ATOM 507 O O . LEU A 1 73 ? -3.742 4.669 -2.275 1.00 93.38 73 LEU A O 1
ATOM 511 N N . MET A 1 74 ? -3.245 5.513 -4.316 1.00 86.94 74 MET A N 1
ATOM 512 C CA . MET A 1 74 ? -3.947 6.797 -4.176 1.00 86.94 74 MET A CA 1
ATOM 513 C C . MET A 1 74 ? -5.442 6.703 -4.476 1.00 86.94 74 MET A C 1
ATOM 515 O O . MET A 1 74 ? -5.833 5.882 -5.334 1.00 86.94 74 MET A O 1
#

Foldseek 3Di:
DDDDDPVVVVVVVVVVVVVLVPDDPVVNVVVVVVLVVLLVVLQVVLVVLCPDPVHPPDPVSNVVSVVSSCRSVD

pLDDT: mean 92.56, std 7.81, range [56.06, 98.25]

Secondary structure (DSSP, 8-state):
-PPPPHHHHHHHHHHHHHHHHSS-HHHHHHHHHHHHHHHHHHHHHHHHHHTSTT-TT-HHHHHHHHHHHGGGT-

Radius of gyration: 17.43 Å; chains: 1; b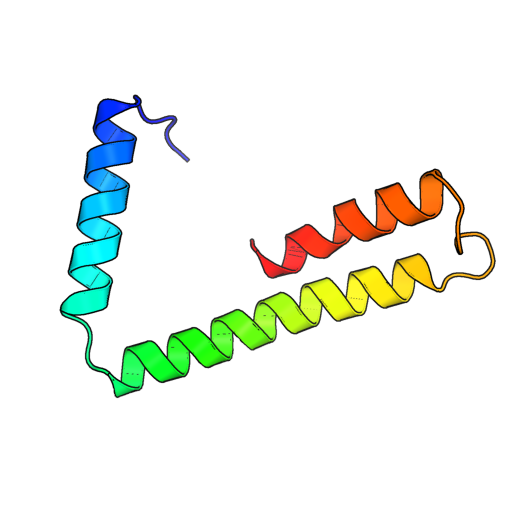ounding box: 41×28×42 Å

Sequence (74 aa):
MNFQSPAEIAVAVCNAGKTKTEMALGKLFLLGILAGVFIGFGANLATKIGSMDAAPGTAGGQFLFGAVFSVGLM